Protein AF-A0AAN8FPQ5-F1 (afdb_monomer_lite)

pLDDT: mean 87.85, std 12.95, range [32.47, 98.19]

Structure (mmCIF, N/CA/C/O backbone):
data_AF-A0AAN8FPQ5-F1
#
_entry.id   AF-A0AAN8FPQ5-F1
#
loop_
_atom_site.group_PDB
_atom_site.id
_atom_site.type_symbol
_atom_site.label_atom_id
_atom_site.label_alt_id
_atom_site.label_comp_id
_atom_site.label_asym_id
_atom_site.label_entity_id
_atom_site.label_seq_id
_atom_site.pdbx_PDB_ins_code
_atom_site.Cartn_x
_atom_site.Cartn_y
_atom_site.Cartn_z
_atom_site.occupancy
_atom_site.B_iso_or_equiv
_atom_site.auth_seq_id
_atom_site.auth_comp_id
_atom_site.auth_asym_id
_atom_site.auth_atom_id
_atom_site.pdbx_PDB_model_num
ATOM 1 N N . MET A 1 1 ? 40.822 -9.584 -27.158 1.00 36.75 1 MET A N 1
ATOM 2 C CA . MET A 1 1 ? 39.559 -9.443 -27.914 1.00 36.75 1 MET A CA 1
ATOM 3 C C . MET A 1 1 ? 38.415 -9.673 -26.930 1.00 36.75 1 MET A C 1
ATOM 5 O O . MET A 1 1 ? 38.280 -10.783 -26.437 1.00 36.75 1 MET A O 1
ATOM 9 N N . LYS A 1 2 ? 37.714 -8.616 -26.496 1.00 32.47 2 LYS A N 1
ATOM 10 C CA . LYS A 1 2 ? 36.688 -8.694 -25.439 1.00 32.47 2 LYS A CA 1
ATOM 11 C C . LYS A 1 2 ? 35.337 -8.960 -26.112 1.00 32.47 2 LYS A C 1
ATOM 13 O O . LYS A 1 2 ? 34.826 -8.085 -26.802 1.00 32.47 2 LYS A O 1
ATOM 18 N N . LEU A 1 3 ? 34.804 -10.172 -25.964 1.00 33.47 3 LEU A N 1
ATOM 19 C CA . LEU A 1 3 ? 33.438 -10.508 -26.371 1.00 33.47 3 LEU A CA 1
ATOM 20 C C . LEU A 1 3 ? 32.470 -9.716 -25.481 1.00 33.47 3 LEU A C 1
ATOM 22 O O . LEU A 1 3 ? 32.317 -10.028 -24.303 1.00 33.47 3 LEU A O 1
ATOM 26 N N . ILE A 1 4 ? 31.854 -8.665 -26.020 1.00 42.59 4 ILE A N 1
ATOM 27 C CA . ILE A 1 4 ? 30.717 -8.000 -25.378 1.00 42.59 4 ILE A CA 1
ATOM 28 C C . ILE A 1 4 ? 29.480 -8.758 -25.856 1.00 42.59 4 ILE A C 1
ATOM 30 O O . ILE A 1 4 ? 29.025 -8.561 -26.978 1.00 42.59 4 ILE A O 1
ATOM 34 N N . ALA A 1 5 ? 28.970 -9.673 -25.034 1.00 41.88 5 ALA A N 1
ATOM 35 C CA . ALA A 1 5 ? 27.703 -10.339 -25.302 1.00 41.88 5 ALA A CA 1
ATOM 36 C C . ALA A 1 5 ? 26.560 -9.324 -25.129 1.00 41.88 5 ALA A C 1
ATOM 38 O O . ALA A 1 5 ? 26.052 -9.127 -24.025 1.00 41.88 5 ALA A O 1
ATOM 39 N N . THR A 1 6 ? 26.159 -8.655 -26.209 1.00 50.88 6 THR A N 1
ATOM 40 C CA . THR A 1 6 ? 24.937 -7.847 -26.255 1.00 50.88 6 THR A CA 1
ATOM 41 C C . THR A 1 6 ? 23.731 -8.783 -26.290 1.00 50.88 6 THR A C 1
ATOM 43 O O . THR A 1 6 ? 23.223 -9.145 -27.348 1.00 50.88 6 THR A O 1
ATOM 46 N N . HIS A 1 7 ? 23.275 -9.217 -25.113 1.00 62.22 7 HIS A N 1
ATOM 47 C CA . HIS A 1 7 ? 22.013 -9.941 -24.993 1.00 62.22 7 HIS A CA 1
ATOM 48 C C . HIS A 1 7 ? 20.873 -9.014 -25.431 1.00 62.22 7 HIS A C 1
ATOM 50 O O . HIS A 1 7 ? 20.511 -8.073 -24.727 1.00 62.22 7 HIS A O 1
ATOM 56 N N . THR A 1 8 ? 20.325 -9.266 -26.618 1.00 71.88 8 THR A N 1
ATOM 57 C CA . THR A 1 8 ? 19.092 -8.629 -27.081 1.00 71.88 8 THR A CA 1
ATOM 58 C C . THR A 1 8 ? 17.912 -9.461 -26.592 1.00 71.88 8 THR A C 1
ATOM 60 O O . THR A 1 8 ? 17.911 -10.686 -26.692 1.00 71.88 8 THR A O 1
ATOM 63 N N . PHE A 1 9 ? 16.904 -8.808 -26.021 1.00 80.31 9 PHE A N 1
ATOM 64 C CA . PHE A 1 9 ? 15.681 -9.460 -25.562 1.00 80.31 9 PHE A CA 1
ATOM 65 C C . PHE A 1 9 ? 14.467 -8.781 -26.189 1.00 80.31 9 PHE A C 1
ATOM 67 O O . PHE A 1 9 ? 14.485 -7.588 -26.488 1.00 80.31 9 PHE A O 1
ATOM 74 N N . LYS A 1 10 ? 13.406 -9.560 -26.395 1.00 86.81 10 LYS A N 1
ATOM 75 C CA . LYS A 1 10 ? 12.123 -9.077 -26.910 1.00 86.81 10 LYS A CA 1
ATOM 76 C C . LYS A 1 10 ? 11.136 -8.898 -25.755 1.00 86.81 10 LYS A C 1
ATOM 78 O O . LYS A 1 10 ? 11.143 -9.699 -24.815 1.00 86.81 10 LYS A O 1
ATOM 83 N N . VAL A 1 11 ? 10.309 -7.861 -25.850 1.00 88.25 11 VAL A N 1
ATOM 84 C CA . VAL A 1 11 ? 9.138 -7.611 -24.997 1.00 88.25 11 VAL A CA 1
ATOM 85 C C . VAL A 1 11 ? 7.954 -7.455 -25.939 1.00 88.25 11 VAL A C 1
ATOM 87 O O . VAL A 1 11 ? 8.013 -6.638 -26.858 1.00 88.25 11 VAL A O 1
ATOM 90 N N . GLU A 1 12 ? 6.925 -8.275 -25.767 1.00 90.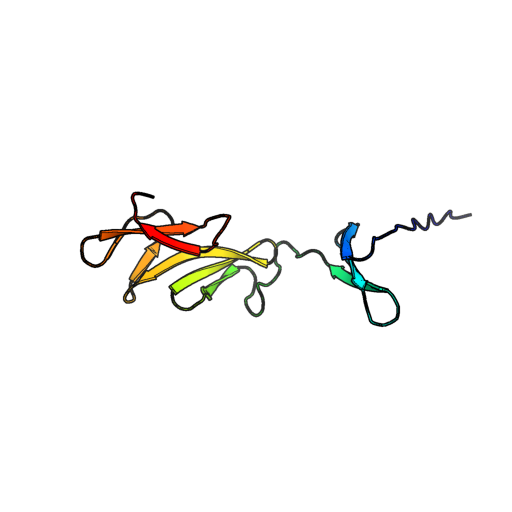94 12 GLU A N 1
ATOM 91 C CA . GLU A 1 12 ? 5.752 -8.258 -26.641 1.00 90.94 12 GLU A CA 1
ATOM 92 C C . GLU A 1 12 ? 4.887 -7.027 -26.362 1.00 90.94 12 GLU A C 1
ATOM 94 O O . GLU A 1 12 ? 4.831 -6.540 -25.230 1.00 90.94 12 GLU A O 1
ATOM 99 N N . ILE A 1 13 ? 4.206 -6.518 -27.390 1.00 90.25 13 ILE A N 1
ATOM 100 C CA . ILE A 1 13 ? 3.317 -5.358 -27.258 1.00 90.25 13 ILE A CA 1
ATOM 101 C C . ILE A 1 13 ? 2.233 -5.668 -26.221 1.00 90.25 13 ILE A C 1
ATOM 103 O O . ILE A 1 13 ? 1.600 -6.717 -26.268 1.00 90.25 13 ILE A O 1
ATOM 107 N N . GLY A 1 14 ? 2.030 -4.749 -25.280 1.00 87.62 14 GLY A N 1
ATOM 108 C CA . GLY A 1 14 ? 1.088 -4.899 -24.172 1.00 87.62 14 GLY A CA 1
ATOM 109 C C . GLY A 1 14 ? 1.657 -5.637 -22.959 1.00 87.62 14 GLY A C 1
ATOM 110 O O . GLY A 1 14 ? 1.020 -5.632 -21.910 1.00 87.62 14 GLY A O 1
ATOM 111 N N . THR A 1 15 ? 2.857 -6.217 -23.062 1.00 91.25 15 THR A N 1
ATOM 112 C CA . THR A 1 15 ? 3.479 -6.984 -21.975 1.00 91.25 15 THR A CA 1
ATOM 113 C C . THR A 1 15 ? 4.565 -6.202 -21.244 1.00 91.25 15 THR A C 1
ATOM 115 O O . THR A 1 15 ? 5.074 -5.174 -21.713 1.00 91.25 15 THR A O 1
ATOM 118 N N . THR A 1 16 ? 4.927 -6.734 -20.081 1.00 91.31 16 THR A N 1
ATOM 119 C CA . THR A 1 16 ? 5.998 -6.237 -19.226 1.00 91.31 16 THR A CA 1
ATOM 120 C C . THR A 1 16 ? 7.001 -7.355 -18.967 1.00 91.31 16 THR A C 1
ATOM 122 O O . THR A 1 16 ? 6.616 -8.512 -18.804 1.00 91.31 16 THR A O 1
ATOM 125 N N . LYS A 1 17 ? 8.292 -7.019 -18.912 1.00 90.94 17 LYS A N 1
ATOM 126 C CA . LYS A 1 17 ? 9.364 -7.960 -18.583 1.00 90.94 17 LYS A CA 1
ATOM 127 C C . LYS A 1 17 ? 10.365 -7.333 -17.621 1.00 90.94 17 LYS A C 1
ATOM 129 O O . LYS A 1 17 ? 10.855 -6.238 -17.884 1.00 90.94 17 LYS A O 1
ATOM 134 N N . THR A 1 18 ? 10.705 -8.052 -16.556 1.00 88.81 18 THR A N 1
ATOM 135 C CA . THR A 1 18 ? 11.742 -7.641 -15.605 1.00 88.81 18 THR A CA 1
ATOM 136 C C . THR A 1 18 ? 13.082 -8.263 -15.975 1.00 88.81 18 THR A C 1
ATOM 138 O O . THR A 1 18 ? 13.185 -9.482 -16.118 1.00 88.81 18 THR A O 1
ATOM 141 N N . ILE A 1 19 ? 14.118 -7.438 -16.133 1.00 86.12 19 ILE A N 1
ATOM 142 C CA . ILE A 1 19 ? 15.492 -7.879 -16.395 1.00 86.12 19 ILE A CA 1
ATOM 143 C C . ILE A 1 19 ? 16.450 -7.020 -15.572 1.00 86.12 19 ILE A C 1
ATOM 145 O O . ILE A 1 19 ? 16.594 -5.828 -15.828 1.00 86.12 19 ILE A O 1
ATOM 149 N N . GLY A 1 20 ? 17.130 -7.639 -14.604 1.00 83.69 20 GLY A N 1
ATOM 150 C CA . GLY A 1 20 ? 18.188 -6.995 -13.822 1.00 83.69 20 GLY A CA 1
ATOM 151 C C . GLY A 1 20 ? 17.724 -5.770 -13.031 1.00 83.69 20 GLY A C 1
ATOM 152 O O . GLY A 1 20 ? 18.372 -4.731 -13.115 1.00 83.69 20 GLY A O 1
ATOM 153 N N . GLY A 1 21 ? 16.598 -5.864 -12.315 1.00 81.56 21 GLY A N 1
ATOM 154 C CA . GLY A 1 21 ? 16.079 -4.742 -11.524 1.00 81.56 21 GLY A CA 1
ATOM 155 C C . GLY A 1 21 ? 15.332 -3.688 -12.339 1.00 81.56 21 GLY A C 1
ATOM 156 O O . GLY A 1 21 ? 14.989 -2.641 -11.806 1.00 81.56 21 GLY A O 1
ATOM 157 N N . ARG A 1 22 ? 15.115 -3.923 -13.638 1.00 87.00 22 ARG A N 1
ATOM 158 C CA . ARG A 1 22 ? 14.432 -2.997 -14.544 1.00 87.00 22 ARG A CA 1
ATOM 159 C C . ARG A 1 22 ? 13.210 -3.638 -15.157 1.00 87.00 22 ARG A C 1
ATOM 161 O O . ARG A 1 22 ? 13.275 -4.749 -15.679 1.00 87.00 22 ARG A O 1
ATOM 168 N N . ILE A 1 23 ? 12.126 -2.888 -15.162 1.00 89.19 23 ILE A N 1
ATOM 169 C CA . ILE A 1 23 ? 10.838 -3.231 -15.731 1.00 89.19 23 ILE A CA 1
ATOM 170 C C . ILE A 1 23 ? 10.742 -2.582 -17.115 1.00 89.19 23 ILE A C 1
ATOM 172 O O . ILE A 1 23 ? 10.748 -1.360 -17.270 1.00 89.19 23 ILE A O 1
ATOM 176 N N . TYR A 1 24 ? 10.646 -3.420 -18.142 1.00 92.00 24 TYR A N 1
ATOM 177 C CA . TYR A 1 24 ? 10.467 -3.014 -19.530 1.00 92.00 24 TYR A CA 1
ATOM 178 C C . TYR A 1 24 ? 9.023 -3.277 -19.938 1.00 92.00 24 TYR A C 1
ATOM 180 O O . TYR A 1 24 ? 8.630 -4.435 -20.074 1.00 92.00 24 TYR A O 1
ATOM 188 N N . ARG A 1 25 ? 8.238 -2.226 -20.176 1.00 91.62 25 ARG A N 1
ATOM 189 C CA . ARG A 1 25 ? 6.866 -2.339 -20.688 1.00 91.62 25 ARG A CA 1
ATOM 190 C C . ARG A 1 25 ? 6.810 -1.907 -22.144 1.00 91.62 25 ARG A C 1
ATOM 192 O O . ARG A 1 25 ? 7.217 -0.796 -22.472 1.00 91.62 25 ARG A O 1
ATOM 199 N N . CYS A 1 26 ? 6.280 -2.749 -23.024 1.00 92.06 26 CYS A N 1
ATOM 200 C CA . CYS A 1 26 ? 6.042 -2.366 -24.414 1.00 92.06 26 CYS A CA 1
ATOM 201 C C . CYS A 1 26 ? 4.619 -1.811 -24.556 1.00 92.06 26 CYS A C 1
ATOM 203 O O . CYS A 1 26 ? 3.650 -2.565 -24.577 1.00 92.06 26 CYS A O 1
ATOM 205 N N . ALA A 1 27 ? 4.476 -0.488 -24.626 1.00 91.69 27 ALA A N 1
ATOM 206 C CA . ALA A 1 27 ? 3.183 0.169 -24.780 1.00 91.69 27 ALA A CA 1
ATOM 207 C C . ALA A 1 27 ? 2.873 0.421 -26.261 1.00 91.69 27 ALA A C 1
ATOM 209 O O . ALA A 1 27 ? 3.713 0.949 -26.995 1.00 91.69 27 ALA A O 1
ATOM 210 N N . GLN A 1 28 ? 1.660 0.078 -26.698 1.00 92.38 28 GLN A N 1
ATOM 211 C CA . GLN A 1 28 ? 1.176 0.457 -28.023 1.00 92.38 28 GLN A CA 1
ATOM 212 C C . GLN A 1 28 ? 0.912 1.965 -28.067 1.00 92.38 28 GLN A C 1
ATOM 214 O O . GLN A 1 28 ? 0.331 2.532 -27.144 1.00 92.38 28 GLN A O 1
ATOM 219 N N . ILE A 1 29 ? 1.347 2.611 -29.144 1.00 91.50 29 ILE A N 1
ATOM 220 C CA . ILE A 1 29 ? 1.118 4.031 -29.415 1.00 91.50 29 ILE A CA 1
ATOM 221 C C . ILE A 1 29 ? 0.553 4.180 -30.830 1.00 91.50 29 ILE A C 1
ATOM 223 O O . ILE A 1 29 ? 0.706 3.288 -31.666 1.00 91.50 29 ILE A O 1
ATOM 227 N N . SER A 1 30 ? -0.092 5.307 -31.133 1.00 87.44 30 SER A N 1
ATOM 228 C CA . SER A 1 30 ? -0.540 5.604 -32.498 1.00 87.44 30 SER A CA 1
ATOM 229 C C . SER A 1 30 ? 0.660 5.579 -33.454 1.00 87.44 30 SER A C 1
ATOM 231 O O . SER A 1 30 ? 1.555 6.415 -33.339 1.00 87.44 30 SER A O 1
ATOM 233 N N . GLY A 1 31 ? 0.690 4.604 -34.365 1.00 85.25 31 GLY A N 1
ATOM 234 C CA . GLY A 1 31 ? 1.784 4.394 -35.321 1.00 85.25 31 GLY A CA 1
ATOM 235 C C . GLY A 1 31 ? 2.842 3.351 -34.930 1.00 85.25 31 GLY A C 1
ATOM 236 O O . GLY A 1 31 ? 3.790 3.173 -35.689 1.00 85.25 31 GLY A O 1
ATOM 237 N N . GLY A 1 32 ? 2.712 2.639 -33.801 1.00 88.44 32 GLY A N 1
ATOM 238 C CA . GLY A 1 32 ? 3.641 1.555 -33.458 1.00 88.44 32 GLY A CA 1
ATOM 239 C C . GLY A 1 32 ? 3.6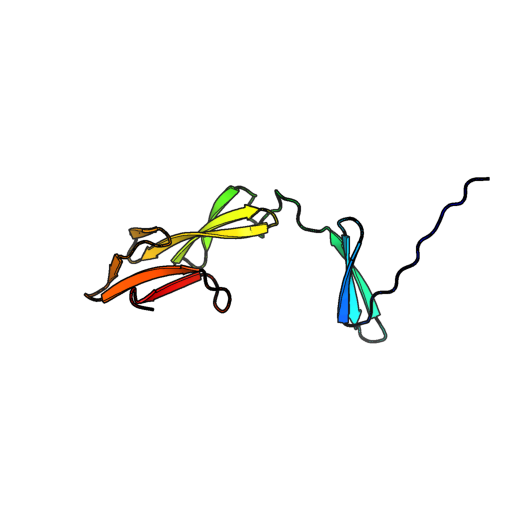38 1.155 -31.983 1.00 88.44 32 GLY A C 1
ATOM 240 O O . GLY A 1 32 ? 2.595 1.077 -31.339 1.00 88.44 32 GLY A O 1
ATOM 241 N N . ALA A 1 33 ? 4.824 0.892 -31.437 1.00 89.94 33 ALA A N 1
ATOM 242 C CA . ALA A 1 33 ? 5.011 0.557 -30.029 1.00 89.94 33 ALA A CA 1
ATOM 243 C C . ALA A 1 33 ? 6.260 1.242 -29.465 1.00 89.94 33 ALA A C 1
ATOM 245 O O . ALA A 1 33 ? 7.219 1.511 -30.188 1.00 89.94 33 ALA A O 1
ATOM 246 N N . ARG A 1 34 ? 6.251 1.521 -28.161 1.00 90.75 34 ARG A N 1
ATOM 247 C CA . ARG A 1 34 ? 7.351 2.159 -27.436 1.00 90.75 34 ARG A CA 1
ATOM 248 C C . ARG A 1 34 ? 7.674 1.374 -26.175 1.00 90.75 34 ARG A C 1
ATOM 250 O O . ARG A 1 34 ? 6.779 1.018 -25.413 1.00 90.75 34 ARG A O 1
ATOM 257 N N . ILE A 1 35 ? 8.964 1.167 -25.926 1.00 91.69 35 ILE A N 1
ATOM 258 C CA . ILE A 1 35 ? 9.440 0.652 -24.643 1.00 91.69 35 ILE A CA 1
ATOM 259 C C . ILE A 1 35 ? 9.425 1.785 -23.613 1.00 91.69 35 ILE A C 1
ATOM 261 O O . ILE A 1 35 ? 10.040 2.835 -23.811 1.00 91.69 35 ILE A O 1
ATOM 265 N N . GLN A 1 36 ? 8.703 1.559 -22.524 1.00 91.69 36 GLN A N 1
ATOM 266 C CA . GLN A 1 36 ? 8.760 2.324 -21.288 1.00 91.69 36 GLN A CA 1
ATOM 267 C C . GLN A 1 36 ? 9.675 1.574 -20.322 1.00 91.69 36 GLN A C 1
ATOM 269 O O . GLN A 1 36 ? 9.558 0.355 -20.176 1.00 91.69 36 GLN A O 1
ATOM 274 N N . LEU A 1 37 ? 10.599 2.304 -19.706 1.00 89.50 37 LEU A N 1
ATOM 275 C CA . LEU A 1 37 ? 11.561 1.767 -18.756 1.00 89.50 37 LEU A CA 1
ATOM 276 C C . LEU A 1 37 ? 11.272 2.353 -17.382 1.00 89.50 37 LEU A C 1
ATOM 278 O O . LEU A 1 37 ? 11.230 3.574 -17.240 1.00 89.50 37 LEU A O 1
ATOM 282 N N . THR A 1 38 ? 11.124 1.485 -16.395 1.00 87.25 38 THR A N 1
ATOM 283 C CA . THR A 1 38 ? 11.101 1.854 -14.980 1.00 87.25 38 THR A CA 1
ATOM 284 C C . THR A 1 38 ? 12.011 0.906 -14.211 1.00 87.25 38 THR A C 1
ATOM 286 O O . THR A 1 38 ? 12.256 -0.212 -14.658 1.00 87.25 38 THR A O 1
ATOM 289 N N . ASP A 1 39 ? 12.539 1.335 -13.073 1.00 86.81 39 ASP A N 1
ATOM 290 C CA . ASP A 1 39 ? 13.244 0.427 -12.168 1.00 86.81 39 ASP A CA 1
ATOM 291 C C . ASP A 1 39 ? 12.225 -0.358 -11.326 1.00 86.81 39 ASP A C 1
ATOM 293 O O . ASP A 1 39 ? 11.089 0.086 -11.128 1.00 86.81 39 ASP A O 1
ATOM 297 N N . GLU A 1 40 ? 12.607 -1.547 -10.864 1.00 87.44 40 GLU A N 1
ATOM 298 C CA . GLU A 1 40 ? 11.856 -2.234 -9.820 1.00 87.44 40 GLU A CA 1
ATOM 299 C C . GLU A 1 40 ? 11.868 -1.379 -8.549 1.00 87.44 40 GLU A C 1
ATOM 301 O O . GLU A 1 40 ? 12.892 -0.756 -8.236 1.00 87.44 40 GLU A O 1
ATOM 306 N N . PRO A 1 41 ? 10.754 -1.334 -7.800 1.00 88.56 41 PRO A N 1
ATOM 307 C CA . PRO A 1 41 ? 10.748 -0.673 -6.510 1.00 88.56 41 PRO A CA 1
ATOM 308 C C . PRO A 1 41 ? 11.873 -1.233 -5.637 1.00 88.56 41 PRO A C 1
ATOM 310 O O . PRO A 1 41 ? 12.064 -2.445 -5.547 1.00 88.56 41 PRO A O 1
ATOM 313 N N . THR A 1 42 ? 12.636 -0.355 -4.994 1.00 91.38 42 THR A N 1
ATOM 314 C CA . THR A 1 42 ? 13.613 -0.776 -3.988 1.00 91.38 42 THR A CA 1
ATOM 315 C C . THR A 1 42 ? 12.894 -1.144 -2.692 1.00 91.38 42 THR A C 1
ATOM 317 O O . THR A 1 42 ? 11.760 -0.731 -2.462 1.00 91.38 42 THR A O 1
ATOM 320 N N . GLU A 1 43 ? 13.562 -1.870 -1.792 1.00 92.50 43 GLU A N 1
ATOM 321 C CA . GLU A 1 43 ? 13.012 -2.165 -0.458 1.00 92.50 43 GLU A CA 1
ATOM 322 C C . GLU A 1 43 ? 12.579 -0.886 0.283 1.00 92.50 43 GLU A C 1
ATOM 324 O O . GLU A 1 43 ? 11.586 -0.898 0.993 1.00 92.50 43 GLU A O 1
ATOM 329 N N . HIS A 1 44 ? 13.254 0.239 0.036 1.00 94.62 44 HIS A N 1
ATOM 330 C CA . HIS A 1 44 ? 12.963 1.538 0.645 1.00 94.62 44 HIS A CA 1
ATOM 331 C C . HIS A 1 44 ? 12.217 2.496 -0.304 1.00 94.62 44 HIS A C 1
ATOM 333 O O . HIS A 1 44 ? 12.321 3.717 -0.160 1.00 94.62 44 HIS A O 1
ATOM 339 N N . ALA A 1 45 ? 11.511 1.968 -1.309 1.00 93.69 45 ALA A N 1
ATOM 340 C CA . ALA A 1 45 ? 10.726 2.781 -2.231 1.00 93.69 45 ALA A CA 1
ATOM 341 C C . ALA A 1 45 ? 9.622 3.556 -1.495 1.00 93.69 45 ALA A C 1
ATOM 343 O O . ALA A 1 45 ? 9.035 3.072 -0.527 1.00 93.69 45 ALA A O 1
ATOM 344 N N . SER A 1 46 ? 9.346 4.772 -1.966 1.00 94.62 46 SER A N 1
ATOM 345 C CA . SER A 1 46 ? 8.237 5.586 -1.475 1.00 94.62 46 SER A CA 1
ATOM 346 C C . SER A 1 46 ? 6.899 5.083 -2.014 1.00 94.62 46 SER A C 1
ATOM 348 O O . SER A 1 46 ? 6.821 4.475 -3.083 1.00 94.62 46 SER A O 1
ATOM 350 N N . CYS A 1 47 ? 5.831 5.394 -1.292 1.00 92.94 47 CYS A N 1
ATOM 351 C CA . CYS A 1 47 ? 4.464 5.104 -1.679 1.00 92.94 47 CYS A CA 1
ATOM 352 C C . CYS A 1 47 ? 3.797 6.409 -2.126 1.00 92.94 47 CYS A C 1
ATOM 354 O O . CYS A 1 47 ? 3.152 7.102 -1.335 1.00 92.94 47 CYS A O 1
ATOM 356 N N . GLY A 1 48 ? 4.017 6.786 -3.389 1.00 89.81 48 GLY A N 1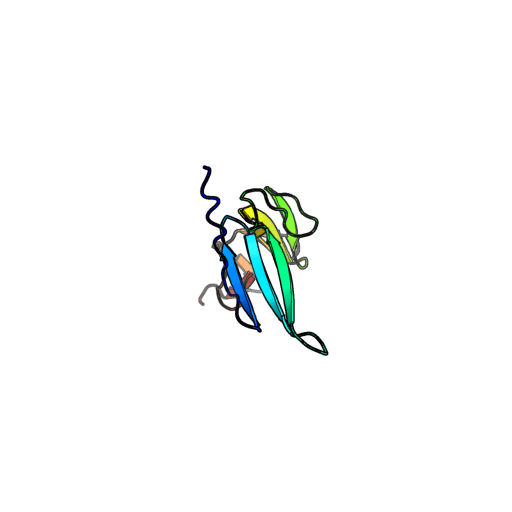
ATOM 357 C CA . GLY A 1 48 ? 3.684 8.124 -3.883 1.00 89.81 48 GLY A CA 1
ATOM 358 C C . GLY A 1 48 ? 4.539 9.182 -3.182 1.00 89.81 48 GLY A C 1
ATOM 359 O O . GLY A 1 48 ? 5.769 9.102 -3.223 1.00 89.81 48 GLY A O 1
ATOM 360 N N . ASP A 1 49 ? 3.882 10.125 -2.506 1.00 93.81 49 ASP A N 1
ATOM 361 C CA . ASP A 1 49 ? 4.530 11.219 -1.768 1.00 93.81 49 ASP A CA 1
ATOM 362 C C . ASP A 1 49 ? 5.012 10.818 -0.357 1.00 93.81 49 ASP A C 1
ATOM 364 O O . ASP A 1 49 ? 5.683 11.605 0.311 1.00 93.81 49 ASP A O 1
ATOM 368 N N . HIS A 1 50 ? 4.713 9.593 0.091 1.00 96.69 50 HIS A N 1
ATOM 369 C CA . HIS A 1 50 ? 5.061 9.099 1.426 1.00 96.69 50 HIS A CA 1
ATOM 370 C C . HIS A 1 50 ? 6.345 8.275 1.411 1.00 96.69 50 HIS A C 1
ATOM 372 O O . HIS A 1 50 ? 6.502 7.352 0.611 1.00 96.69 50 HIS A O 1
ATOM 378 N N . LYS A 1 51 ? 7.276 8.575 2.314 1.00 97.12 51 LYS A N 1
ATOM 379 C CA . LYS A 1 51 ? 8.567 7.876 2.385 1.00 97.12 51 LYS A CA 1
ATOM 380 C C . LYS A 1 51 ? 8.413 6.484 2.992 1.00 97.12 51 LYS A C 1
ATOM 382 O O . LYS A 1 51 ? 7.508 6.244 3.784 1.00 97.12 51 LYS A O 1
ATOM 387 N N . TYR A 1 52 ? 9.345 5.581 2.686 1.00 96.94 52 TYR A N 1
ATOM 388 C CA . TYR A 1 52 ? 9.416 4.284 3.361 1.00 96.94 52 TYR A CA 1
ATOM 389 C C . TYR A 1 52 ? 9.425 4.449 4.889 1.00 96.94 52 TYR A C 1
ATOM 391 O O . TYR A 1 52 ? 10.182 5.254 5.437 1.00 96.94 52 TYR A O 1
ATOM 399 N N . GLY A 1 53 ? 8.573 3.681 5.564 1.00 97.25 53 GLY A N 1
ATOM 400 C CA . GLY A 1 53 ? 8.363 3.727 7.007 1.00 97.25 53 GLY A CA 1
ATOM 401 C C . GLY A 1 53 ? 7.408 4.822 7.490 1.00 97.25 53 GLY A C 1
ATOM 402 O O . GLY A 1 53 ? 7.037 4.800 8.660 1.00 97.25 53 GLY A O 1
ATOM 403 N N . GLU A 1 54 ? 6.994 5.754 6.629 1.00 98.19 54 GLU A N 1
ATOM 404 C CA . GLU A 1 54 ? 6.049 6.811 6.988 1.00 98.19 54 GLU A CA 1
ATOM 405 C C . GLU A 1 54 ? 4.647 6.244 7.215 1.00 98.19 54 GLU A C 1
ATOM 407 O O . GLU A 1 54 ? 4.156 5.435 6.425 1.00 98.19 54 GLU A O 1
ATOM 412 N N . GLU A 1 55 ? 3.985 6.705 8.277 1.00 97.69 55 GLU A N 1
ATOM 413 C CA . GLU A 1 55 ? 2.600 6.352 8.568 1.00 97.69 55 GLU A CA 1
ATOM 414 C C . GLU A 1 55 ? 1.646 7.511 8.281 1.00 97.69 55 GLU A C 1
ATOM 416 O O . GLU A 1 55 ? 1.742 8.578 8.892 1.00 97.69 55 GLU A O 1
ATOM 421 N N . PHE A 1 56 ? 0.619 7.278 7.474 1.00 96.62 56 PHE A N 1
ATOM 422 C CA . PHE A 1 56 ? -0.312 8.317 7.033 1.00 96.62 56 PHE A CA 1
ATOM 423 C C . PHE A 1 56 ? -1.750 7.791 6.952 1.00 96.62 56 PHE A C 1
ATOM 425 O O . PHE A 1 56 ? -2.009 6.595 7.097 1.00 96.62 56 PHE A O 1
ATOM 432 N N . MET A 1 57 ? -2.700 8.714 6.797 1.00 96.00 57 MET A N 1
ATOM 433 C CA . MET A 1 57 ? -4.111 8.378 6.622 1.00 96.00 57 MET A CA 1
ATOM 434 C C . MET A 1 57 ? -4.406 8.145 5.143 1.00 96.00 57 MET A C 1
ATOM 436 O O . MET A 1 57 ? -4.297 9.063 4.335 1.00 96.00 57 MET A O 1
ATOM 440 N N . PHE A 1 58 ? -4.826 6.932 4.810 1.00 92.62 58 PHE A N 1
ATOM 441 C CA . PHE A 1 58 ? -5.342 6.554 3.507 1.00 92.62 58 PHE A CA 1
ATOM 442 C C . PHE A 1 58 ? -6.870 6.628 3.524 1.00 92.62 58 PHE A C 1
ATOM 444 O O . PHE A 1 58 ? -7.522 6.128 4.443 1.00 92.62 58 PHE A O 1
ATOM 451 N N . GLU A 1 59 ? -7.435 7.337 2.545 1.00 91.06 59 GLU A N 1
ATOM 452 C CA . GLU A 1 59 ? -8.884 7.527 2.367 1.00 91.06 59 GLU A CA 1
ATOM 453 C C . GLU A 1 59 ? -9.652 7.987 3.622 1.00 91.06 59 GLU A C 1
ATOM 455 O O . GLU A 1 59 ? -10.859 7.814 3.709 1.00 91.06 59 GLU A O 1
ATOM 460 N N . LYS A 1 60 ? -8.975 8.623 4.591 1.00 91.94 60 LYS A N 1
ATOM 461 C CA . LYS A 1 60 ? -9.509 9.079 5.898 1.00 91.94 60 LYS A CA 1
ATOM 462 C C . LYS A 1 60 ? -9.913 7.975 6.883 1.00 91.94 60 LYS A C 1
ATOM 464 O O . LYS A 1 60 ? -10.076 8.289 8.057 1.00 91.94 60 LYS A O 1
ATOM 469 N N . TYR A 1 61 ? -10.020 6.724 6.448 1.00 93.56 61 TYR A N 1
ATOM 470 C CA . TYR A 1 61 ? -10.470 5.607 7.287 1.00 93.56 61 TYR A CA 1
ATOM 471 C C . TYR A 1 61 ? -9.356 4.647 7.676 1.00 93.56 61 TYR A C 1
ATOM 473 O O . TYR A 1 61 ? -9.541 3.852 8.587 1.00 93.56 61 TYR A O 1
ATOM 481 N N . PHE A 1 62 ? -8.200 4.693 7.020 1.00 95.75 62 PHE A N 1
ATOM 482 C CA . PHE A 1 62 ? -7.168 3.683 7.215 1.00 95.75 62 PHE A CA 1
ATOM 483 C C . PHE A 1 62 ? -5.856 4.347 7.597 1.00 95.75 62 PHE A C 1
ATOM 485 O O . PHE A 1 62 ? -5.295 5.132 6.838 1.00 95.75 62 PHE A O 1
ATOM 492 N N . LYS A 1 63 ? -5.339 4.030 8.779 1.00 96.88 63 LYS A N 1
ATOM 493 C CA . LYS A 1 63 ? -3.962 4.354 9.136 1.00 96.88 63 LYS A CA 1
ATOM 494 C C . LYS A 1 63 ? -3.077 3.271 8.537 1.00 96.88 63 LYS A C 1
ATOM 496 O O . LYS A 1 63 ? -3.172 2.102 8.921 1.00 96.88 63 LYS A O 1
ATOM 501 N N . VAL A 1 64 ? -2.233 3.669 7.597 1.00 96.69 64 VAL A N 1
ATOM 502 C CA . VAL A 1 64 ? -1.340 2.774 6.859 1.00 96.69 64 VAL A CA 1
ATOM 503 C C . VAL A 1 64 ? 0.106 3.200 7.053 1.00 96.69 64 VAL A C 1
ATOM 505 O O . VAL A 1 64 ? 0.383 4.344 7.421 1.00 96.69 64 VAL A O 1
ATOM 508 N N . LYS A 1 65 ? 1.023 2.281 6.774 1.00 97.25 65 LYS A N 1
ATOM 509 C CA . LYS A 1 65 ? 2.458 2.519 6.681 1.00 97.25 65 LYS A CA 1
ATOM 510 C C . LYS A 1 65 ? 2.913 2.292 5.246 1.00 97.25 65 LYS A C 1
ATOM 512 O O . LYS A 1 65 ?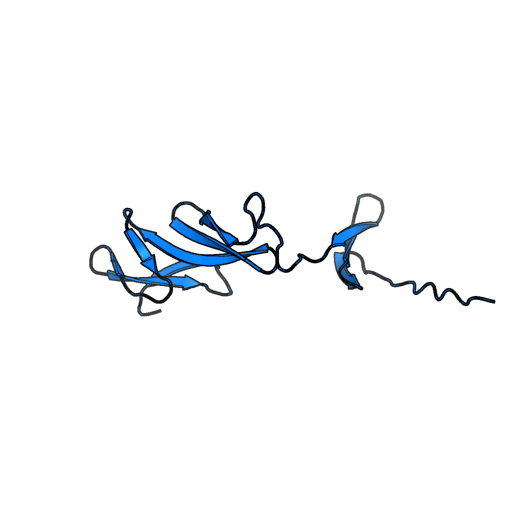 2.498 1.323 4.612 1.00 97.25 65 LYS A O 1
ATOM 517 N N . CYS A 1 66 ? 3.787 3.159 4.746 1.00 97.31 66 CYS A N 1
ATOM 518 C CA . CYS A 1 66 ? 4.527 2.861 3.529 1.00 97.31 66 CYS A CA 1
ATOM 519 C C . CYS A 1 66 ? 5.572 1.779 3.829 1.00 97.31 66 CYS A C 1
ATOM 521 O O . CYS A 1 66 ? 6.552 2.023 4.537 1.00 97.31 66 CYS A O 1
ATOM 523 N N . ALA A 1 67 ? 5.321 0.571 3.345 1.00 96.12 67 ALA A N 1
ATOM 524 C CA . ALA A 1 67 ? 6.125 -0.613 3.583 1.00 96.12 67 ALA A CA 1
ATOM 525 C C . ALA A 1 67 ? 7.076 -0.888 2.412 1.00 96.12 67 ALA A C 1
ATOM 527 O O . ALA A 1 67 ? 7.263 -0.063 1.512 1.00 96.12 67 ALA A O 1
ATOM 528 N N . ALA A 1 68 ? 7.733 -2.047 2.459 1.00 94.56 68 ALA A N 1
ATOM 529 C CA . ALA A 1 68 ? 8.765 -2.384 1.497 1.00 94.56 68 ALA A CA 1
ATOM 530 C C . ALA A 1 68 ? 8.228 -2.379 0.062 1.00 94.56 68 ALA A C 1
ATOM 532 O O . ALA A 1 68 ? 7.064 -2.707 -0.184 1.00 94.56 68 ALA A O 1
ATOM 533 N N . TYR A 1 69 ? 9.088 -2.011 -0.888 1.00 93.38 69 TYR A N 1
ATOM 534 C CA . TYR A 1 69 ? 8.759 -2.023 -2.317 1.00 93.38 69 TYR A CA 1
ATOM 535 C C . TYR A 1 69 ? 7.607 -1.081 -2.710 1.00 93.38 69 TYR A C 1
ATOM 537 O O . TYR A 1 69 ? 6.968 -1.286 -3.740 1.00 93.38 69 TYR A O 1
ATOM 545 N N . GLY A 1 70 ? 7.348 -0.036 -1.914 1.00 91.25 70 GLY A N 1
ATOM 546 C CA . GLY A 1 70 ? 6.300 0.947 -2.197 1.00 91.25 70 GLY A CA 1
ATOM 547 C C . GLY A 1 70 ? 4.886 0.397 -1.981 1.00 91.25 70 GLY A C 1
ATOM 548 O O . GLY A 1 70 ? 3.940 0.863 -2.615 1.00 91.25 70 GLY A O 1
ATOM 549 N N . THR A 1 71 ? 4.744 -0.617 -1.124 1.00 93.31 71 THR A N 1
ATOM 550 C CA . THR A 1 71 ? 3.452 -1.225 -0.779 1.00 93.31 71 THR A CA 1
ATOM 551 C C . THR A 1 71 ? 2.830 -0.555 0.443 1.00 93.31 71 THR A C 1
ATOM 553 O O . THR A 1 71 ? 3.525 0.019 1.280 1.00 93.31 71 THR A O 1
ATOM 556 N N . TYR A 1 72 ? 1.505 -0.620 0.561 1.00 94.69 72 TYR A N 1
ATOM 557 C CA . TYR A 1 72 ? 0.797 -0.137 1.744 1.00 94.69 72 TYR A CA 1
ATOM 558 C C . TYR A 1 72 ? 0.582 -1.281 2.740 1.00 94.69 72 TYR A C 1
ATOM 560 O O . TYR A 1 72 ? 0.016 -2.314 2.390 1.00 94.69 72 TYR A O 1
ATOM 568 N N . GLU A 1 73 ? 0.982 -1.076 3.992 1.00 95.31 73 GLU A N 1
ATOM 569 C CA . GLU A 1 73 ? 0.694 -1.975 5.113 1.00 95.31 73 GLU A CA 1
ATOM 570 C C . GLU A 1 73 ? -0.388 -1.346 5.999 1.00 95.31 73 GLU A C 1
ATOM 572 O O . GLU A 1 73 ? -0.223 -0.234 6.506 1.00 95.31 73 GLU A O 1
ATOM 577 N N . LEU A 1 74 ? -1.514 -2.038 6.179 1.00 95.81 74 LEU A N 1
ATOM 578 C CA . LEU A 1 74 ? -2.604 -1.563 7.030 1.00 95.81 74 LEU A CA 1
ATOM 579 C C . LEU A 1 74 ? -2.244 -1.738 8.509 1.00 95.81 74 LEU A C 1
ATOM 581 O O . LEU A 1 74 ? -1.980 -2.852 8.954 1.00 95.81 74 LEU A O 1
ATOM 585 N N . LEU A 1 75 ? -2.287 -0.651 9.283 1.00 95.75 75 LEU A N 1
ATOM 586 C CA . LEU A 1 75 ? -2.020 -0.679 10.726 1.00 95.75 75 LEU A CA 1
ATOM 587 C C . LEU A 1 75 ? -3.318 -0.700 11.541 1.00 95.75 75 LEU A C 1
ATOM 589 O O . LEU A 1 75 ? -3.471 -1.477 12.488 1.00 95.75 75 LEU A O 1
ATOM 593 N N . SER A 1 76 ? -4.257 0.182 11.193 1.00 96.62 76 SER A N 1
ATOM 594 C CA . SER A 1 76 ? -5.566 0.274 11.843 1.00 96.62 76 SER A CA 1
ATOM 595 C C . SER A 1 76 ? -6.604 0.936 10.946 1.00 96.62 76 SER A C 1
ATOM 597 O O . SER A 1 76 ? -6.267 1.713 10.054 1.00 96.62 76 SER A O 1
ATOM 599 N N . CYS A 1 77 ? -7.870 0.657 11.224 1.00 95.94 77 CYS A N 1
ATOM 600 C CA . CYS A 1 77 ? -9.001 1.412 10.712 1.00 95.94 77 CYS A CA 1
ATOM 601 C C . CYS A 1 77 ? -9.370 2.494 11.735 1.00 95.94 77 CYS A C 1
ATOM 603 O O . CYS A 1 77 ? -9.221 2.277 12.937 1.00 95.94 77 CYS A O 1
ATOM 605 N N . VAL A 1 78 ? -9.843 3.645 11.270 1.00 95.12 78 VAL A N 1
ATOM 606 C CA . VAL A 1 78 ? -10.292 4.768 12.092 1.00 95.12 78 VAL A CA 1
ATOM 607 C C . VAL A 1 78 ? -11.797 4.914 11.927 1.00 95.12 78 VAL A C 1
ATOM 609 O O . VAL A 1 78 ? -12.275 5.235 10.838 1.00 95.12 78 VAL A O 1
ATOM 612 N N . VAL A 1 79 ? -12.535 4.669 13.006 1.00 92.31 79 VAL A N 1
ATOM 613 C CA . VAL A 1 79 ? -14.001 4.745 13.046 1.00 92.31 79 VAL A CA 1
ATOM 614 C C . VAL A 1 79 ? -14.387 5.652 14.202 1.00 92.31 79 VAL A C 1
ATOM 616 O O . VAL A 1 79 ? -13.897 5.476 15.309 1.00 92.31 79 VAL A O 1
ATOM 619 N N . ASP A 1 80 ? -15.187 6.684 13.926 1.00 90.12 80 ASP A N 1
ATOM 620 C CA . ASP A 1 80 ? -15.592 7.700 14.912 1.00 90.12 80 ASP A CA 1
ATOM 621 C C . ASP A 1 80 ? -14.420 8.338 15.695 1.00 90.12 80 ASP A C 1
ATOM 623 O O . ASP A 1 80 ? -14.567 8.802 16.822 1.00 90.12 80 ASP A O 1
ATOM 627 N N . GLY A 1 81 ? -13.237 8.399 15.072 1.00 89.25 81 GLY A N 1
ATOM 628 C CA . GLY A 1 81 ? -12.011 8.936 15.672 1.00 89.25 81 GLY A CA 1
ATOM 629 C C . GLY A 1 81 ? -11.209 7.933 16.509 1.00 89.25 81 GLY A C 1
ATOM 630 O O . GLY A 1 81 ? -10.112 8.269 16.955 1.00 89.25 81 GLY A O 1
ATOM 631 N N . GLU A 1 82 ? -11.697 6.705 16.685 1.00 92.44 82 GLU A N 1
ATOM 632 C CA . GLU A 1 82 ? -10.989 5.629 17.377 1.00 92.44 82 GLU A CA 1
ATOM 633 C C . GLU A 1 82 ? -10.197 4.746 16.411 1.00 92.44 82 GLU A C 1
ATOM 635 O O . GLU A 1 82 ? -10.645 4.425 15.312 1.00 92.44 82 GLU A O 1
ATOM 640 N N . HIS A 1 83 ? -9.002 4.330 16.836 1.00 94.69 83 HIS A N 1
ATOM 641 C CA . HIS A 1 83 ? -8.137 3.435 16.072 1.00 94.69 83 HIS A CA 1
ATOM 642 C C . HIS A 1 83 ? -8.384 1.970 16.451 1.00 94.69 83 HIS A C 1
ATOM 644 O O . HIS A 1 83 ? -8.099 1.553 17.575 1.00 94.69 83 HIS A O 1
ATOM 650 N N . HIS A 1 84 ? -8.798 1.159 15.481 1.00 95.31 84 HIS A N 1
ATOM 651 C CA . HIS A 1 84 ? -8.984 -0.283 15.626 1.00 95.31 84 HIS A CA 1
ATOM 652 C C . HIS A 1 84 ? -7.923 -1.036 14.826 1.00 95.31 84 HIS A C 1
ATOM 654 O O . HIS A 1 84 ? -7.867 -0.949 13.598 1.00 95.31 84 HIS A O 1
ATOM 660 N N . ARG A 1 85 ? -7.045 -1.765 15.522 1.00 94.25 85 ARG A N 1
ATOM 661 C CA . ARG A 1 85 ? -5.941 -2.509 14.897 1.00 94.25 85 ARG A CA 1
ATOM 662 C C . ARG A 1 85 ? -6.455 -3.602 13.964 1.00 94.25 85 ARG A C 1
ATOM 664 O O . ARG A 1 85 ? -7.501 -4.206 14.212 1.00 94.25 85 ARG A O 1
ATOM 671 N N . VAL A 1 86 ? -5.677 -3.900 12.927 1.00 92.94 86 VAL A N 1
ATOM 672 C CA . VAL A 1 86 ? -5.947 -5.043 12.043 1.00 92.94 86 VAL A CA 1
ATOM 673 C C . VAL A 1 86 ? -6.069 -6.332 12.854 1.00 92.94 86 VAL A C 1
ATOM 675 O O . VAL A 1 86 ? -5.315 -6.557 13.801 1.00 92.94 86 VAL A O 1
ATOM 678 N N . GLY A 1 87 ? -7.058 -7.157 12.507 1.00 86.06 87 GLY A N 1
ATOM 679 C CA . GLY A 1 87 ? -7.331 -8.429 13.184 1.00 86.06 87 GLY A CA 1
ATOM 680 C C . GLY A 1 87 ? -8.044 -8.308 14.536 1.00 86.06 87 GLY A C 1
ATOM 681 O O . GLY A 1 87 ? -8.382 -9.329 15.129 1.00 86.06 87 GLY A O 1
ATOM 682 N N . THR A 1 88 ? -8.313 -7.092 15.023 1.00 90.12 88 THR A N 1
ATOM 683 C CA . THR A 1 88 ? -9.127 -6.886 16.230 1.00 90.12 88 THR A CA 1
ATOM 684 C C . THR A 1 88 ? -10.594 -6.673 15.875 1.00 90.12 88 THR A C 1
ATOM 686 O O . THR A 1 88 ? -10.912 -6.070 14.849 1.00 90.12 88 THR A O 1
ATOM 689 N N . THR A 1 89 ? -11.482 -7.192 16.725 1.00 93.12 89 THR A N 1
ATOM 690 C CA . THR A 1 89 ? -12.924 -6.950 16.627 1.00 93.12 89 THR A CA 1
ATOM 691 C C . THR A 1 89 ? -13.297 -5.715 17.441 1.00 93.12 89 THR A C 1
ATOM 693 O O . THR A 1 89 ? -12.809 -5.543 18.558 1.00 93.12 89 THR A O 1
ATOM 696 N N . PHE A 1 90 ? -14.168 -4.873 16.898 1.00 93.56 90 PHE A N 1
ATOM 697 C CA . PHE A 1 90 ? -14.705 -3.687 17.553 1.00 93.56 90 PHE A CA 1
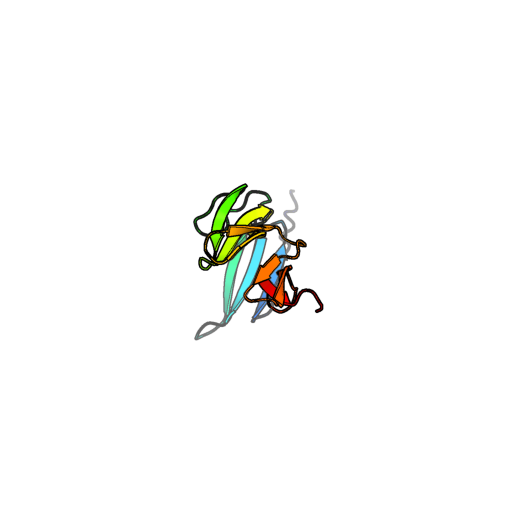ATOM 698 C C . PHE A 1 90 ? -16.207 -3.557 17.296 1.00 93.56 90 PHE A C 1
ATOM 700 O O . PHE A 1 90 ? -16.728 -4.099 16.323 1.00 93.56 90 PHE A O 1
ATOM 707 N N . LYS A 1 91 ? -16.911 -2.848 18.184 1.00 92.38 91 LYS A N 1
ATOM 708 C CA . LYS A 1 91 ? -18.363 -2.664 18.095 1.00 92.38 91 LYS A CA 1
ATOM 709 C C . LYS A 1 91 ? -18.715 -1.346 17.426 1.00 92.38 91 LYS A C 1
ATOM 711 O O . LYS A 1 91 ? -18.261 -0.298 17.869 1.00 92.38 91 LYS A O 1
ATOM 716 N N . LEU A 1 92 ? -19.609 -1.401 16.445 1.00 89.88 92 LEU A N 1
ATOM 717 C CA . LEU A 1 92 ? -20.241 -0.234 15.838 1.00 89.88 92 LEU A CA 1
ATOM 718 C C . LEU A 1 92 ? -21.758 -0.442 15.836 1.00 89.88 92 LEU A C 1
ATOM 720 O O . LEU A 1 92 ? -22.252 -1.398 15.245 1.00 89.88 92 LEU A O 1
ATOM 724 N N . GLN A 1 93 ? -22.498 0.426 16.534 1.00 84.44 93 GLN A N 1
ATOM 725 C CA . GLN A 1 93 ? -23.970 0.389 16.613 1.00 84.44 93 GLN A CA 1
ATOM 726 C C . GLN A 1 93 ? -24.550 -1.020 16.892 1.00 84.44 93 GLN A C 1
ATOM 728 O O . GLN A 1 93 ? -25.496 -1.451 16.243 1.00 84.44 93 GLN A O 1
ATOM 733 N N . ASN A 1 94 ? -23.979 -1.733 17.873 1.00 89.12 94 ASN A N 1
ATOM 734 C CA . ASN A 1 94 ? -24.306 -3.113 18.293 1.00 89.12 94 ASN A CA 1
ATOM 735 C C . ASN A 1 94 ? -23.860 -4.261 17.374 1.00 89.12 94 ASN A C 1
ATOM 737 O O . ASN A 1 94 ? -24.094 -5.418 17.722 1.00 89.12 94 ASN A O 1
ATOM 741 N N . HIS A 1 95 ? -23.168 -3.981 16.277 1.00 92.12 95 HIS A N 1
ATOM 742 C CA . HIS A 1 95 ? -22.592 -5.005 15.409 1.00 92.12 95 HIS A CA 1
ATOM 743 C C . HIS A 1 95 ? -21.082 -5.114 15.620 1.00 92.12 95 HIS A C 1
ATOM 745 O O . HIS A 1 95 ? -20.421 -4.125 15.939 1.00 92.12 95 HIS A O 1
ATOM 751 N N . ASP A 1 96 ? -20.549 -6.323 15.465 1.00 94.69 96 ASP A N 1
ATOM 752 C CA . ASP A 1 96 ? -19.120 -6.601 15.578 1.00 94.69 96 ASP A CA 1
ATOM 753 C C . ASP A 1 96 ? -18.461 -6.502 14.198 1.00 94.69 96 ASP A C 1
ATOM 755 O O . ASP A 1 96 ? -18.880 -7.158 13.246 1.00 94.69 96 ASP A O 1
ATOM 759 N N . PHE A 1 97 ? -17.416 -5.686 14.103 1.00 94.75 97 PHE A N 1
ATOM 760 C CA . PHE A 1 97 ? -16.642 -5.439 12.892 1.00 94.75 97 PHE A CA 1
ATOM 761 C C . PHE A 1 97 ? -15.158 -5.683 13.130 1.00 94.75 97 PHE A C 1
ATOM 763 O O . PHE A 1 97 ? -14.680 -5.668 14.261 1.00 94.75 97 PHE A O 1
ATOM 770 N N . LYS A 1 98 ? -14.405 -5.864 12.051 1.00 94.44 98 LYS A N 1
ATOM 771 C CA . LYS A 1 98 ? -12.953 -6.001 12.052 1.00 94.44 98 LYS A CA 1
ATOM 772 C C . LYS A 1 98 ? -12.330 -5.241 10.893 1.00 94.44 98 LYS A C 1
ATOM 774 O O . LYS A 1 98 ? -12.888 -5.137 9.804 1.00 94.44 98 LYS A O 1
ATOM 779 N N . CYS A 1 99 ? -11.133 -4.735 11.148 1.00 93.44 99 CYS A N 1
ATOM 780 C CA . CYS A 1 99 ? -10.280 -4.142 10.132 1.00 93.44 99 CYS A CA 1
ATOM 781 C C . CYS A 1 99 ? -9.496 -5.262 9.434 1.00 93.44 99 CYS A C 1
ATOM 783 O O . CYS A 1 99 ? -8.744 -5.981 10.103 1.00 93.44 99 CYS A O 1
ATOM 785 N N . VAL A 1 100 ? -9.689 -5.443 8.126 1.00 92.31 100 VAL A N 1
ATOM 786 C CA . VAL A 1 100 ? -9.096 -6.552 7.362 1.00 92.31 100 VAL A CA 1
ATOM 787 C C . VAL A 1 100 ? -8.461 -6.085 6.059 1.00 92.31 100 VAL A C 1
ATOM 789 O O . VAL A 1 100 ? -8.855 -5.080 5.466 1.00 92.31 100 VAL A O 1
ATOM 792 N N . VAL A 1 101 ? -7.475 -6.862 5.617 1.00 90.50 101 VAL A N 1
ATOM 793 C CA . VAL A 1 101 ? -6.861 -6.765 4.294 1.00 90.50 101 VAL A CA 1
ATOM 794 C C . VAL A 1 101 ? -7.314 -7.983 3.499 1.00 90.50 101 VAL A C 1
ATOM 796 O O . VAL A 1 101 ? -7.189 -9.108 3.981 1.00 90.50 101 VAL A O 1
ATOM 799 N N . THR A 1 102 ? -7.843 -7.771 2.300 1.00 83.44 102 THR A N 1
ATOM 800 C CA . THR A 1 102 ? -8.255 -8.841 1.383 1.00 83.44 102 THR A CA 1
ATOM 801 C C . THR A 1 102 ? -7.510 -8.724 0.064 1.00 83.44 102 THR A C 1
ATOM 803 O O . THR A 1 102 ? -7.199 -7.621 -0.383 1.00 83.44 102 THR A O 1
ATOM 806 N N . GLU A 1 103 ? -7.246 -9.859 -0.583 1.00 76.50 103 GLU A N 1
ATOM 807 C CA . GLU A 1 103 ? -6.579 -9.872 -1.892 1.00 76.50 103 GLU A CA 1
ATOM 808 C C . GLU A 1 103 ? -7.443 -9.251 -3.002 1.00 76.50 103 GLU A C 1
ATOM 810 O O . GLU A 1 103 ? -6.907 -8.702 -3.960 1.00 76.50 103 GLU A O 1
ATOM 815 N N . ALA A 1 104 ? -8.774 -9.319 -2.872 1.00 74.69 104 ALA A N 1
ATOM 816 C CA . ALA A 1 104 ? -9.713 -8.848 -3.889 1.00 74.69 104 ALA A CA 1
ATOM 817 C C . ALA A 1 104 ? -10.057 -7.354 -3.764 1.00 74.69 104 ALA A C 1
ATOM 819 O O . ALA A 1 104 ? -10.176 -6.672 -4.780 1.00 74.69 104 ALA A O 1
ATOM 820 N N . GLU A 1 105 ? -10.228 -6.848 -2.539 1.00 71.12 105 GLU A N 1
ATOM 821 C CA . GLU A 1 105 ? -10.780 -5.507 -2.287 1.00 71.12 105 GLU A CA 1
ATOM 822 C C . GLU A 1 105 ? -9.815 -4.587 -1.519 1.00 71.12 105 GLU A C 1
ATOM 824 O O . GLU A 1 105 ? -10.119 -3.418 -1.295 1.00 71.12 105 GLU A O 1
ATOM 829 N N . GLY A 1 106 ? -8.636 -5.075 -1.118 1.00 86.50 106 GLY A N 1
ATOM 830 C CA . GLY A 1 106 ? -7.674 -4.287 -0.350 1.00 86.50 106 GLY A CA 1
ATOM 831 C C . GLY A 1 106 ? -8.117 -4.088 1.102 1.00 86.50 106 GLY A C 1
ATOM 832 O O . GLY A 1 106 ? -8.423 -5.061 1.795 1.00 86.50 106 GLY A O 1
ATOM 833 N N . PHE A 1 107 ? -8.096 -2.844 1.592 1.00 92.69 107 PHE A N 1
ATOM 834 C CA . PHE A 1 107 ? -8.410 -2.500 2.986 1.00 92.69 107 PHE A CA 1
ATOM 835 C C . PHE A 1 107 ? -9.906 -2.287 3.182 1.00 92.69 107 PHE A C 1
ATOM 837 O O . PHE A 1 107 ? -10.514 -1.477 2.486 1.00 92.69 107 PHE A O 1
ATOM 844 N N . ARG A 1 108 ? -10.501 -2.965 4.167 1.00 91.88 108 ARG A N 1
ATOM 845 C CA . ARG A 1 108 ? -11.921 -2.784 4.482 1.00 91.88 108 ARG A CA 1
ATOM 846 C C . ARG A 1 108 ? -12.237 -2.990 5.957 1.00 91.88 108 ARG A C 1
ATOM 848 O O . ARG A 1 108 ? -11.521 -3.672 6.692 1.00 91.88 108 ARG A O 1
ATOM 855 N N . ILE A 1 109 ? -13.360 -2.406 6.363 1.00 92.00 109 ILE A N 1
ATOM 856 C CA . ILE A 1 109 ? -14.039 -2.697 7.624 1.00 92.00 109 ILE A CA 1
ATOM 857 C C . ILE A 1 109 ? -15.134 -3.715 7.297 1.00 92.00 109 ILE A C 1
ATOM 859 O O . ILE A 1 109 ? -16.067 -3.392 6.566 1.00 92.00 109 ILE A O 1
ATOM 863 N N . ALA A 1 110 ? -14.996 -4.940 7.796 1.00 92.31 110 ALA A N 1
ATOM 864 C CA . ALA A 1 110 ? -15.900 -6.053 7.504 1.00 92.31 110 ALA A CA 1
ATOM 865 C C . ALA A 1 110 ? -16.585 -6.557 8.783 1.00 92.31 110 ALA A C 1
ATOM 867 O O . ALA A 1 110 ? -16.018 -6.374 9.865 1.00 92.31 110 ALA A O 1
ATOM 868 N N . PRO A 1 111 ? -17.766 -7.195 8.702 1.00 91.50 111 PRO A N 1
ATOM 869 C CA . PRO A 1 111 ? -18.352 -7.911 9.833 1.00 91.50 111 PRO A CA 1
ATOM 870 C C . PRO A 1 111 ? -17.363 -8.924 10.428 1.00 91.50 111 PRO A C 1
ATOM 872 O O . PRO A 1 111 ? -16.550 -9.519 9.716 1.00 91.50 111 PRO A O 1
ATOM 875 N N . ALA A 1 112 ? -17.378 -9.101 11.747 1.00 88.56 112 ALA A N 1
ATOM 87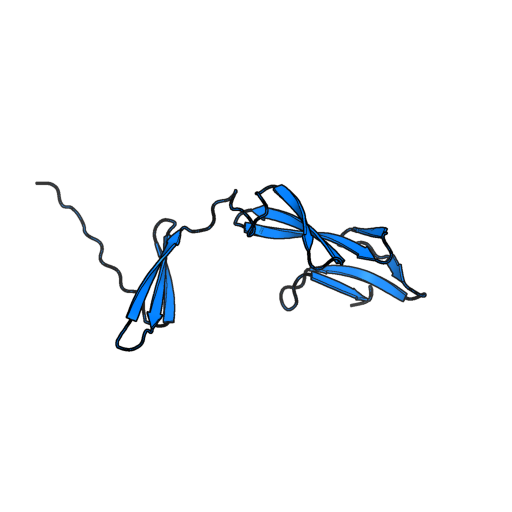6 C CA . ALA A 1 112 ? -16.420 -9.971 12.429 1.00 88.56 112 ALA A CA 1
ATOM 877 C C . ALA A 1 112 ? -16.574 -11.456 12.054 1.00 88.56 112 ALA A C 1
ATOM 879 O O . ALA A 1 112 ? -15.580 -12.190 12.067 1.00 88.56 112 ALA A O 1
ATOM 880 N N . ASP A 1 113 ? -17.791 -11.865 11.698 1.00 80.88 113 ASP A N 1
ATOM 881 C CA . ASP A 1 113 ? -18.208 -13.220 11.333 1.00 80.88 113 ASP A CA 1
ATOM 882 C C . ASP A 1 113 ? -17.887 -13.633 9.887 1.00 80.88 113 ASP A C 1
ATOM 884 O O . ASP A 1 113 ? -18.063 -14.803 9.553 1.00 80.88 113 ASP A O 1
ATOM 888 N N . GLU A 1 114 ? -17.387 -12.710 9.059 1.00 67.19 114 GLU A N 1
ATOM 889 C CA . GLU A 1 114 ? -16.981 -12.976 7.669 1.00 67.19 114 GLU A CA 1
ATOM 890 C C . GLU A 1 114 ? -15.591 -13.618 7.555 1.00 67.19 114 GLU A C 1
ATOM 892 O O . GLU A 1 114 ? -15.445 -14.664 6.893 1.00 67.19 114 GLU A O 1
#

Secondary structure (DSSP, 8-state):
------------TT-EEEETTEEEEEEEETTEEEEEEEEPPPTT--BTTBPTT-EEEETTTEEEEE-GGG-EEEEEEEETTEEEEBT-EEEETTEEEEEEEETTTEEEEEETT-

Sequence (114 aa):
MKLIATHTFKVEIGTTKTIGGRIYRCAQISGGARIQLTDEPTEHASCGDHKYGEEFMFEKYFKVKCAAYGTYELLSCVVDGEHHRVGTTFKLQNHDFKCVVTEAEGFRIAPADE

Radius of gyration: 21.2 Å; chains: 1; bounding box: 64×24×54 Å

Foldseek 3Di:
DDDPPPDDDDADEQGWDDDPQKIWHWYADVPGTDTDIDGFQAQFRAQVVHTAQDWDDDPVFFTWGQGGRNDTHTQFTADPNDTAGAPDWDDDPNFIWGFYADPPPGTDIGGPVD

Organism: Trichostrongylus colubriformis (NCBI:txid6319)